Protein AF-A0AAW0F6X7-F1 (afdb_monomer_lite)

Structure (mmCIF, N/CA/C/O backbone):
data_AF-A0AAW0F6X7-F1
#
_entry.id   AF-A0AAW0F6X7-F1
#
loop_
_atom_site.group_PDB
_atom_site.id
_atom_site.type_symbol
_atom_site.label_atom_id
_atom_site.label_alt_id
_atom_site.label_comp_id
_atom_site.label_asym_id
_atom_site.label_entity_id
_atom_site.label_seq_id
_atom_site.pdbx_PDB_ins_code
_atom_site.Cartn_x
_atom_site.Cartn_y
_atom_site.Cartn_z
_atom_site.occupancy
_atom_site.B_iso_or_equiv
_atom_site.auth_seq_id
_atom_site.auth_comp_id
_atom_site.auth_asym_id
_atom_site.auth_atom_id
_atom_site.pdbx_PDB_model_num
ATOM 1 N N . MET A 1 1 ? 24.074 2.964 -6.327 1.00 51.34 1 MET A N 1
ATOM 2 C CA . MET A 1 1 ? 22.791 2.925 -7.071 1.00 51.34 1 MET A CA 1
ATOM 3 C C . MET A 1 1 ? 22.910 3.833 -8.292 1.00 51.34 1 MET A C 1
ATOM 5 O O . MET A 1 1 ? 23.523 4.883 -8.144 1.00 51.34 1 MET A O 1
ATOM 9 N N . PRO A 1 2 ? 22.394 3.458 -9.478 1.00 74.88 2 PRO A N 1
ATOM 10 C CA . PRO A 1 2 ? 22.402 4.333 -10.656 1.00 74.88 2 PRO A CA 1
ATOM 11 C C . PRO A 1 2 ? 21.604 5.616 -10.400 1.00 74.88 2 PRO A C 1
ATOM 13 O O . PRO A 1 2 ? 20.593 5.575 -9.694 1.00 74.88 2 PRO A O 1
ATOM 16 N N . ASP A 1 3 ? 22.030 6.734 -10.990 1.00 85.88 3 ASP A N 1
ATOM 17 C CA . ASP A 1 3 ? 21.330 8.019 -10.884 1.00 85.88 3 ASP A CA 1
ATOM 18 C C . ASP A 1 3 ? 19.950 7.999 -11.577 1.00 85.88 3 ASP A C 1
ATOM 20 O O . ASP A 1 3 ? 19.613 7.079 -12.331 1.00 85.88 3 ASP A O 1
ATOM 24 N N . ALA A 1 4 ? 19.111 9.002 -11.295 1.00 76.06 4 ALA A N 1
ATOM 25 C CA . ALA A 1 4 ? 17.740 9.064 -11.810 1.00 76.06 4 ALA A CA 1
ATOM 26 C C . ALA A 1 4 ? 17.676 9.031 -13.348 1.00 76.06 4 ALA A C 1
ATOM 28 O O . ALA A 1 4 ? 16.839 8.328 -13.920 1.00 76.06 4 ALA A O 1
ATOM 29 N N . SER A 1 5 ? 18.601 9.718 -14.015 1.00 80.81 5 SER A N 1
ATOM 30 C CA . SER A 1 5 ? 18.678 9.790 -15.474 1.00 80.81 5 SER A CA 1
ATOM 31 C C . SER A 1 5 ? 19.100 8.453 -16.085 1.00 80.81 5 SER A C 1
ATOM 33 O O . SER A 1 5 ? 18.552 8.027 -17.103 1.00 80.81 5 SER A O 1
ATOM 35 N N . ALA A 1 6 ? 20.038 7.745 -15.454 1.00 81.88 6 ALA A N 1
ATOM 36 C CA . ALA A 1 6 ? 20.463 6.410 -15.854 1.00 81.88 6 ALA A CA 1
ATOM 37 C C . ALA A 1 6 ? 19.325 5.388 -15.722 1.00 81.88 6 ALA A C 1
ATOM 39 O O . ALA A 1 6 ? 19.112 4.596 -16.643 1.00 81.88 6 ALA A O 1
ATOM 40 N N . ARG A 1 7 ? 18.542 5.450 -14.634 1.00 78.94 7 ARG A N 1
ATOM 41 C CA . ARG A 1 7 ? 17.347 4.606 -14.460 1.00 78.94 7 ARG A CA 1
ATOM 42 C C . ARG A 1 7 ? 16.294 4.888 -15.530 1.00 78.94 7 ARG A C 1
ATOM 44 O O . ARG A 1 7 ? 15.781 3.953 -16.136 1.00 78.94 7 ARG A O 1
ATOM 51 N N . MET A 1 8 ? 16.023 6.160 -15.820 1.00 79.69 8 MET A N 1
ATOM 52 C CA . MET A 1 8 ? 15.012 6.540 -16.811 1.00 79.69 8 MET A CA 1
ATOM 53 C C . MET A 1 8 ? 15.404 6.109 -18.232 1.00 79.69 8 MET A C 1
ATOM 55 O O . MET A 1 8 ? 14.580 5.567 -18.966 1.00 79.69 8 MET A O 1
ATOM 59 N N . ARG A 1 9 ? 16.689 6.233 -18.597 1.00 80.88 9 ARG A N 1
ATOM 60 C CA . ARG A 1 9 ? 17.213 5.701 -19.868 1.00 80.88 9 ARG A CA 1
ATOM 61 C C . ARG A 1 9 ? 17.087 4.181 -19.965 1.00 80.88 9 ARG A C 1
ATOM 63 O O . ARG A 1 9 ? 16.789 3.674 -21.043 1.00 80.88 9 ARG A O 1
ATOM 70 N N . ALA A 1 10 ? 17.315 3.451 -18.873 1.00 80.25 10 ALA A N 1
ATOM 71 C CA . ALA A 1 10 ? 17.164 1.997 -18.861 1.00 80.25 10 ALA A CA 1
ATOM 72 C C . ALA A 1 10 ? 15.706 1.573 -19.106 1.00 80.25 10 ALA A C 1
ATOM 74 O O . ALA A 1 10 ? 15.463 0.680 -19.917 1.00 80.25 10 ALA A O 1
ATOM 75 N N . VAL A 1 11 ? 14.744 2.261 -18.480 1.00 81.38 11 VAL A N 1
ATOM 76 C CA . VAL A 1 11 ? 13.306 2.032 -18.705 1.00 81.38 11 VAL A CA 1
ATOM 77 C C . VAL A 1 11 ? 12.916 2.350 -20.149 1.00 81.38 11 VAL A C 1
ATOM 79 O O . VAL A 1 11 ? 12.297 1.519 -20.808 1.00 81.38 11 VAL A O 1
ATOM 82 N N . ALA A 1 12 ? 13.345 3.499 -20.679 1.00 83.25 12 ALA A N 1
ATOM 83 C CA . ALA A 1 12 ? 13.040 3.903 -22.052 1.00 83.25 12 ALA A CA 1
ATOM 84 C C . ALA A 1 12 ? 13.623 2.947 -23.111 1.00 83.25 12 ALA A C 1
ATOM 86 O O . ALA A 1 12 ? 13.018 2.745 -24.160 1.00 83.25 12 ALA A O 1
ATOM 87 N N . ARG A 1 13 ? 14.781 2.329 -22.841 1.00 86.25 13 ARG A N 1
ATOM 88 C CA . ARG A 1 13 ? 15.414 1.352 -23.745 1.00 86.25 13 ARG A CA 1
ATOM 89 C C . ARG A 1 13 ? 14.682 0.012 -23.805 1.00 86.25 13 ARG A C 1
ATOM 91 O O . ARG A 1 13 ? 14.790 -0.677 -24.814 1.00 86.25 13 ARG A O 1
ATOM 98 N N . ASN A 1 14 ? 13.982 -0.384 -22.742 1.00 87.81 14 ASN A N 1
ATOM 99 C CA . ASN A 1 14 ? 13.224 -1.634 -22.711 1.00 87.81 14 ASN A CA 1
ATOM 100 C C . ASN A 1 14 ? 11.936 -1.496 -21.876 1.00 87.81 14 ASN A C 1
ATOM 102 O O . ASN A 1 14 ? 11.842 -2.034 -20.765 1.00 87.81 14 ASN A O 1
ATOM 106 N N . PRO A 1 15 ? 10.915 -0.806 -22.414 1.00 83.75 15 PRO A N 1
ATOM 107 C CA . PRO A 1 15 ? 9.660 -0.577 -21.701 1.00 83.75 15 PRO A CA 1
ATOM 108 C C . PRO A 1 15 ? 8.906 -1.884 -21.407 1.00 83.75 15 PRO A C 1
ATOM 110 O O . PRO A 1 15 ? 8.201 -1.984 -20.404 1.00 83.75 15 PRO A O 1
ATOM 113 N N . VAL A 1 16 ? 9.099 -2.924 -22.228 1.00 89.25 16 VAL A N 1
ATOM 114 C CA . VAL A 1 16 ? 8.482 -4.245 -22.024 1.00 89.25 16 VAL A CA 1
ATOM 115 C C . VAL A 1 16 ? 9.056 -4.943 -20.793 1.00 89.25 16 VAL A C 1
ATOM 117 O O . VAL A 1 16 ? 8.300 -5.495 -19.994 1.00 89.25 16 VAL A O 1
ATOM 120 N N . ALA A 1 17 ? 10.380 -4.925 -20.612 1.00 87.50 17 ALA A N 1
ATOM 121 C CA . ALA A 1 17 ? 11.005 -5.492 -19.419 1.00 87.50 17 ALA A CA 1
ATOM 122 C C . ALA A 1 17 ? 10.531 -4.773 -18.151 1.00 87.50 17 ALA A C 1
ATOM 124 O O . ALA A 1 17 ? 10.228 -5.430 -17.156 1.00 87.50 17 ALA A O 1
ATOM 125 N N . PHE A 1 18 ? 10.390 -3.446 -18.209 1.00 85.75 18 PHE A N 1
ATOM 126 C CA . PHE A 1 18 ? 9.837 -2.671 -17.104 1.00 85.75 18 PHE A CA 1
ATOM 127 C C . PHE A 1 18 ? 8.382 -3.060 -16.797 1.00 85.75 18 PHE A C 1
ATOM 129 O O . PHE A 1 18 ? 8.059 -3.326 -15.642 1.00 85.75 18 PHE A O 1
ATOM 136 N N . ALA A 1 19 ? 7.518 -3.179 -17.810 1.00 89.19 19 ALA A N 1
ATOM 137 C CA . ALA A 1 19 ? 6.129 -3.603 -17.618 1.00 89.19 19 ALA A CA 1
ATOM 138 C C . ALA A 1 19 ? 6.027 -5.013 -17.004 1.00 89.19 19 ALA A C 1
ATOM 140 O O . ALA A 1 19 ? 5.223 -5.243 -16.099 1.00 89.19 19 ALA A O 1
ATOM 141 N N . LYS A 1 20 ? 6.886 -5.948 -17.436 1.00 92.75 20 LYS A N 1
ATOM 142 C CA . LYS A 1 20 ? 6.977 -7.296 -16.848 1.00 92.75 20 LYS A CA 1
ATOM 143 C C . LYS A 1 20 ? 7.437 -7.256 -15.393 1.00 92.75 20 LYS A C 1
ATOM 145 O O . LYS A 1 20 ? 6.855 -7.942 -14.558 1.00 92.75 20 LYS A O 1
ATOM 150 N N . PHE A 1 21 ? 8.453 -6.452 -15.085 1.00 90.81 21 PHE A N 1
ATOM 151 C CA . PHE A 1 21 ? 8.933 -6.277 -13.717 1.00 90.81 21 PHE A CA 1
ATOM 152 C C . PHE A 1 21 ? 7.853 -5.664 -12.818 1.00 90.81 21 PHE A C 1
ATOM 154 O O . PHE A 1 21 ? 7.581 -6.188 -11.743 1.00 90.81 21 PHE A O 1
ATOM 161 N N . PHE A 1 22 ? 7.170 -4.616 -13.282 1.00 91.12 22 PHE A N 1
ATOM 162 C CA . PHE A 1 22 ? 6.033 -4.024 -12.582 1.00 91.12 22 PHE A CA 1
ATOM 163 C C . PHE A 1 22 ? 4.948 -5.071 -12.294 1.00 91.12 22 PHE A C 1
ATOM 165 O O . PHE A 1 22 ? 4.543 -5.241 -11.146 1.00 91.12 22 PHE A O 1
ATOM 172 N N . HIS A 1 23 ? 4.533 -5.841 -13.304 1.00 94.12 23 HIS A N 1
ATOM 173 C CA . HIS A 1 23 ? 3.544 -6.905 -13.130 1.00 94.12 23 HIS A CA 1
ATOM 174 C C . HIS A 1 23 ? 3.996 -7.978 -12.124 1.00 94.12 23 HIS A C 1
ATOM 176 O O . HIS A 1 23 ? 3.194 -8.431 -11.301 1.00 94.12 23 HIS A O 1
ATOM 182 N N . LEU A 1 24 ? 5.279 -8.352 -12.146 1.00 96.12 24 LEU A N 1
ATOM 183 C CA . LEU A 1 24 ? 5.865 -9.279 -11.180 1.00 96.12 24 LEU A CA 1
ATOM 184 C C . LEU A 1 24 ? 5.747 -8.736 -9.752 1.00 96.12 24 LEU A C 1
ATOM 186 O O . LEU A 1 24 ? 5.235 -9.441 -8.888 1.00 96.12 24 LEU A O 1
ATOM 190 N N . ILE A 1 25 ? 6.159 -7.489 -9.507 1.00 95.44 25 ILE A N 1
ATOM 191 C CA . ILE A 1 25 ? 6.068 -6.861 -8.180 1.00 95.44 25 ILE A CA 1
ATOM 192 C C . ILE A 1 25 ? 4.618 -6.816 -7.697 1.00 95.44 25 ILE A C 1
ATOM 194 O O . ILE A 1 25 ? 4.332 -7.204 -6.565 1.00 95.44 25 ILE A O 1
ATOM 198 N N . VAL A 1 26 ? 3.685 -6.424 -8.566 1.00 95.25 26 VAL A N 1
ATOM 199 C CA . VAL A 1 26 ? 2.255 -6.391 -8.239 1.00 95.25 26 VAL A CA 1
ATOM 200 C C . VAL A 1 26 ? 1.727 -7.779 -7.862 1.00 95.25 26 VAL A C 1
ATOM 202 O O . VAL A 1 26 ? 0.975 -7.913 -6.894 1.00 95.25 26 VAL A O 1
ATOM 205 N N . THR A 1 27 ? 2.132 -8.812 -8.599 1.00 95.38 27 THR A N 1
ATOM 206 C CA . THR A 1 27 ? 1.722 -10.200 -8.348 1.00 95.38 27 THR A CA 1
ATOM 207 C C . THR A 1 27 ? 2.319 -10.733 -7.049 1.00 95.38 27 THR A C 1
ATOM 209 O O . THR A 1 27 ? 1.610 -11.343 -6.247 1.00 95.38 27 THR A O 1
ATOM 212 N N . LEU A 1 28 ? 3.604 -10.466 -6.798 1.00 96.62 28 LEU A N 1
ATOM 213 C CA . LEU A 1 28 ? 4.274 -10.854 -5.558 1.00 96.62 28 LEU A CA 1
ATOM 214 C C . LEU A 1 28 ? 3.649 -10.159 -4.349 1.00 96.62 28 LEU A C 1
ATOM 216 O O . LEU A 1 28 ? 3.443 -10.808 -3.328 1.00 96.62 28 LEU A O 1
ATOM 220 N N . PHE A 1 29 ? 3.271 -8.885 -4.470 1.00 94.81 29 PHE A N 1
ATOM 221 C CA . PHE A 1 29 ? 2.562 -8.169 -3.413 1.00 94.81 29 PHE A CA 1
ATOM 222 C C . PHE A 1 29 ? 1.232 -8.855 -3.064 1.00 94.81 29 PHE A C 1
ATOM 224 O O . PHE A 1 29 ? 0.969 -9.145 -1.899 1.00 94.81 29 PHE A O 1
ATOM 231 N N . ILE A 1 30 ? 0.410 -9.191 -4.065 1.00 94.94 30 ILE A N 1
ATOM 232 C CA . ILE A 1 30 ? -0.871 -9.889 -3.842 1.00 94.94 30 ILE A CA 1
ATOM 233 C C . ILE A 1 30 ? -0.642 -11.254 -3.183 1.00 94.94 30 ILE A C 1
ATOM 235 O O . ILE A 1 30 ? -1.336 -11.623 -2.237 1.00 94.94 30 ILE A O 1
ATOM 239 N N . LYS A 1 31 ? 0.350 -12.004 -3.667 1.00 95.25 31 LYS A N 1
ATOM 240 C CA . LYS A 1 31 ? 0.614 -13.365 -3.203 1.00 95.25 31 LYS A CA 1
ATOM 241 C C . LYS A 1 31 ? 1.244 -13.422 -1.813 1.00 95.25 31 LYS A C 1
ATOM 243 O O . LYS A 1 31 ? 0.897 -14.302 -1.036 1.00 95.25 31 LYS A O 1
ATOM 248 N N . HIS A 1 32 ? 2.192 -12.543 -1.509 1.00 95.00 32 HIS A N 1
ATOM 249 C CA . HIS A 1 32 ? 3.024 -12.664 -0.309 1.00 95.00 32 HIS A CA 1
ATOM 250 C C . HIS A 1 32 ? 2.674 -11.645 0.770 1.00 95.00 32 HIS A C 1
ATOM 252 O O . HIS A 1 32 ? 2.693 -12.002 1.942 1.00 95.00 32 HIS A O 1
ATOM 258 N N . ILE A 1 33 ? 2.314 -10.415 0.393 1.00 94.06 33 ILE A N 1
ATOM 259 C CA . ILE A 1 33 ? 1.927 -9.382 1.362 1.00 94.06 33 ILE A CA 1
ATOM 260 C C . ILE A 1 33 ? 0.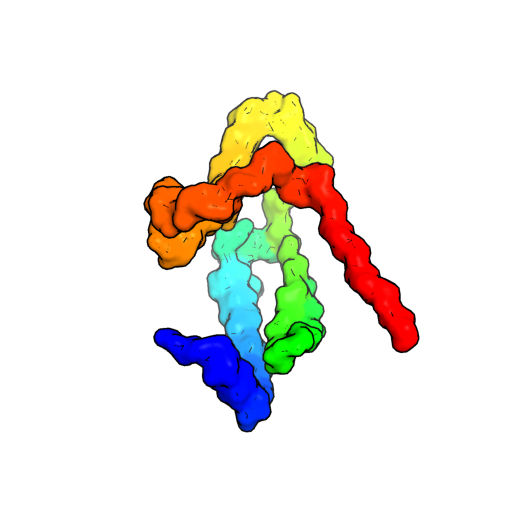457 -9.543 1.736 1.00 94.06 33 ILE A C 1
ATOM 262 O O . ILE A 1 33 ? 0.137 -9.621 2.916 1.00 94.06 33 ILE A O 1
ATOM 266 N N . LEU A 1 34 ? -0.439 -9.656 0.751 1.00 93.88 34 LEU A N 1
ATOM 267 C CA . LEU A 1 34 ? -1.868 -9.857 1.034 1.00 93.88 34 LEU A CA 1
ATOM 268 C C . LEU A 1 34 ? -2.223 -11.320 1.309 1.00 93.88 34 LEU A C 1
ATOM 270 O O . LEU A 1 34 ? -3.255 -11.585 1.913 1.00 93.88 34 LEU A O 1
ATOM 274 N N . ARG A 1 35 ? -1.392 -12.264 0.842 1.00 94.56 35 ARG A N 1
ATOM 275 C CA . ARG A 1 35 ? -1.671 -13.712 0.897 1.00 94.56 35 ARG A CA 1
ATOM 276 C C . ARG A 1 35 ? -3.057 -14.048 0.338 1.00 94.56 35 ARG A C 1
ATOM 278 O O . ARG A 1 35 ? -3.793 -14.887 0.850 1.00 94.56 35 ARG A O 1
ATOM 285 N N . TRP A 1 36 ? -3.423 -13.368 -0.749 1.00 93.69 36 TRP A N 1
ATOM 286 C CA . TRP A 1 36 ? -4.742 -13.520 -1.346 1.00 93.69 36 TRP A CA 1
ATOM 287 C C . TRP A 1 36 ? -4.974 -14.955 -1.831 1.00 93.69 36 TRP A C 1
ATOM 289 O O . TRP A 1 36 ? -4.140 -15.530 -2.531 1.00 93.69 36 TRP A O 1
ATOM 299 N N . GLY A 1 37 ? -6.132 -15.515 -1.475 1.00 88.19 37 GLY A N 1
ATOM 300 C CA . GLY A 1 37 ? -6.548 -16.851 -1.902 1.00 88.19 37 GLY A CA 1
ATOM 301 C C . GLY A 1 37 ? -5.845 -18.014 -1.193 1.00 88.19 37 GLY A C 1
ATOM 302 O O . GLY A 1 37 ? -6.117 -19.158 -1.539 1.00 88.19 37 GLY A O 1
ATOM 303 N N . THR A 1 38 ? -4.976 -17.768 -0.204 1.00 89.75 38 THR A N 1
ATOM 304 C CA . THR A 1 38 ? -4.284 -18.849 0.527 1.00 89.75 38 THR A CA 1
ATOM 305 C C . THR A 1 38 ? -5.028 -19.318 1.779 1.00 89.75 38 THR A C 1
ATOM 307 O O . THR A 1 38 ? -4.628 -20.308 2.384 1.00 89.75 38 THR A O 1
ATOM 310 N N . GLY A 1 39 ? -6.080 -18.606 2.201 1.00 86.88 39 GLY A N 1
ATOM 311 C CA . GLY A 1 39 ? -6.819 -18.892 3.438 1.00 86.88 39 GLY A CA 1
ATOM 312 C C . GLY A 1 39 ? -6.088 -18.489 4.726 1.00 86.88 39 GLY A C 1
ATOM 313 O O . GLY A 1 39 ? -6.578 -18.780 5.811 1.00 86.88 39 GLY A O 1
ATOM 314 N N . THR A 1 40 ? -4.938 -17.817 4.618 1.00 90.19 40 THR A N 1
ATOM 315 C CA . THR A 1 40 ? -4.137 -17.331 5.753 1.00 90.19 40 THR A CA 1
ATOM 316 C C . THR A 1 40 ? -4.036 -15.814 5.735 1.00 90.19 40 THR A C 1
ATOM 318 O O . THR A 1 40 ? -3.928 -15.231 4.657 1.00 90.19 40 THR A O 1
ATOM 321 N N . ASP A 1 41 ? -3.941 -15.196 6.908 1.00 92.25 41 ASP A N 1
ATOM 322 C CA . ASP A 1 41 ? -3.840 -13.742 7.031 1.00 92.25 41 ASP A CA 1
ATOM 323 C C . ASP A 1 41 ? -2.538 -13.190 6.441 1.00 92.25 41 ASP A C 1
ATOM 325 O O . ASP A 1 41 ? -1.443 -13.724 6.681 1.00 92.25 41 ASP A O 1
ATOM 329 N N . GLY A 1 42 ? -2.682 -12.123 5.650 1.00 90.94 42 GLY A N 1
ATOM 330 C CA . GLY A 1 42 ? -1.585 -11.324 5.114 1.00 90.94 42 GLY A CA 1
ATOM 331 C C . GLY A 1 42 ? -1.017 -10.351 6.146 1.00 90.94 42 GLY A C 1
ATOM 332 O O . GLY A 1 42 ? -1.443 -10.321 7.297 1.00 90.94 42 GLY A O 1
ATOM 333 N N . LEU A 1 43 ? -0.075 -9.511 5.715 1.00 89.38 43 LEU A N 1
ATOM 334 C CA . LEU A 1 43 ? 0.590 -8.522 6.569 1.00 89.38 43 LEU A CA 1
ATOM 335 C C . LEU A 1 43 ? -0.403 -7.573 7.256 1.00 89.38 43 LEU A C 1
ATOM 337 O O . LEU A 1 43 ? -0.221 -7.220 8.413 1.00 89.38 43 LEU A O 1
ATOM 341 N N . PHE A 1 44 ? -1.464 -7.183 6.548 1.00 86.00 44 PHE A N 1
ATOM 342 C CA . PHE A 1 44 ? -2.496 -6.282 7.070 1.00 86.00 44 PHE A CA 1
ATOM 343 C C . PHE A 1 44 ? -3.655 -7.029 7.761 1.00 86.00 44 PHE A C 1
ATOM 345 O O . PHE A 1 44 ? -4.621 -6.402 8.190 1.00 86.00 44 PHE A O 1
ATOM 352 N N . GLY A 1 45 ? -3.596 -8.364 7.830 1.00 89.75 45 GLY A N 1
ATOM 353 C CA . GLY A 1 45 ? -4.681 -9.232 8.288 1.00 89.75 45 GLY A CA 1
ATOM 354 C C . GLY A 1 45 ? -5.473 -9.889 7.143 1.00 89.75 45 GLY A C 1
ATOM 355 O O . GLY A 1 45 ? -4.988 -9.975 6.008 1.00 89.75 45 GLY A O 1
ATOM 356 N N . PRO A 1 46 ? -6.701 -10.370 7.409 1.00 91.50 46 PRO A N 1
ATOM 357 C CA . PRO A 1 46 ? -7.528 -11.052 6.416 1.00 91.50 46 PRO A CA 1
ATOM 358 C C . PRO A 1 46 ? -8.059 -10.084 5.351 1.00 91.50 46 PRO A C 1
ATOM 360 O O . PRO A 1 46 ? -8.952 -9.268 5.605 1.00 91.50 46 PRO A O 1
ATOM 363 N N . THR A 1 47 ? -7.545 -10.194 4.126 1.00 92.00 47 THR A N 1
ATOM 364 C CA . THR A 1 47 ? -8.024 -9.415 2.975 1.00 92.00 47 THR A CA 1
ATOM 365 C C . THR A 1 47 ? -9.403 -9.907 2.524 1.00 92.00 47 THR A C 1
ATOM 367 O O . THR A 1 47 ? -9.595 -11.084 2.224 1.00 92.00 47 THR A O 1
ATOM 370 N N . ALA A 1 48 ? -10.377 -8.999 2.469 1.00 91.19 48 ALA A N 1
ATOM 371 C CA . ALA A 1 48 ? -11.721 -9.242 1.945 1.00 91.19 48 ALA A CA 1
ATOM 372 C C . ALA A 1 48 ? -11.784 -9.067 0.420 1.00 91.19 48 ALA A C 1
ATOM 374 O O . ALA A 1 48 ? -12.521 -9.778 -0.257 1.00 91.19 48 ALA A O 1
ATOM 375 N N . GLY A 1 49 ? -10.987 -8.143 -0.119 1.00 92.12 49 GLY A N 1
ATOM 376 C CA . GLY A 1 49 ? -10.891 -7.889 -1.551 1.00 92.12 49 GLY A CA 1
ATOM 377 C C . GLY A 1 49 ? -9.884 -6.790 -1.868 1.00 92.12 49 GLY A C 1
ATOM 378 O O . GLY A 1 49 ? -9.383 -6.104 -0.975 1.00 92.12 49 GLY A O 1
ATOM 379 N N . TYR A 1 50 ? -9.586 -6.616 -3.151 1.00 93.88 50 TYR A N 1
ATOM 380 C CA . TYR A 1 50 ? -8.750 -5.527 -3.640 1.00 93.88 50 TYR A CA 1
ATOM 381 C C . TYR A 1 50 ? -9.200 -5.078 -5.030 1.00 93.88 50 TYR A C 1
ATOM 383 O O . TYR A 1 50 ? -9.712 -5.866 -5.822 1.00 93.88 50 TYR A O 1
ATOM 391 N N . TYR A 1 51 ? -8.956 -3.812 -5.338 1.00 94.06 51 TYR A N 1
ATOM 392 C CA . TYR A 1 51 ? -9.179 -3.212 -6.649 1.00 94.06 51 TYR A CA 1
ATOM 393 C C . TYR A 1 51 ? -7.986 -2.327 -6.971 1.00 94.06 51 TYR A C 1
ATOM 395 O O . TYR A 1 51 ? -7.487 -1.639 -6.087 1.00 94.06 51 TYR A O 1
ATOM 403 N N . GLY A 1 52 ? -7.503 -2.329 -8.209 1.00 92.50 52 GLY A N 1
ATOM 404 C CA . GLY A 1 52 ? -6.423 -1.425 -8.579 1.00 92.50 52 GLY A CA 1
ATOM 405 C C . GLY A 1 52 ? -6.446 -1.032 -10.041 1.00 92.50 52 GLY A C 1
ATOM 406 O O . GLY A 1 52 ? -6.781 -1.842 -10.904 1.00 92.50 52 GLY A O 1
ATOM 407 N N . THR A 1 53 ? -6.052 0.209 -10.292 1.00 93.31 53 THR A N 1
ATOM 408 C CA . THR A 1 53 ? -5.916 0.805 -11.618 1.00 93.31 53 THR A CA 1
ATOM 409 C C . THR A 1 53 ? -4.459 1.151 -11.871 1.00 93.31 53 THR A C 1
ATOM 411 O O . THR A 1 53 ? -3.725 1.562 -10.971 1.00 93.31 53 THR A O 1
ATOM 414 N N . VAL A 1 54 ? -4.024 0.948 -13.111 1.00 91.81 54 VAL A N 1
ATOM 415 C CA . VAL A 1 54 ? -2.672 1.295 -13.545 1.00 91.81 54 VAL A CA 1
ATOM 416 C C . VAL A 1 54 ? -2.757 2.547 -14.398 1.00 91.81 54 VAL A C 1
ATOM 418 O O . VAL A 1 54 ? -3.521 2.582 -15.360 1.00 91.81 54 VAL A O 1
ATOM 421 N N . GLU A 1 55 ? -1.952 3.547 -14.065 1.00 89.88 55 GLU A N 1
ATOM 422 C CA . GLU A 1 55 ? -1.787 4.759 -14.860 1.00 89.88 55 GLU A CA 1
ATOM 423 C C . GLU A 1 55 ? -0.337 4.919 -15.318 1.00 89.88 55 GLU A C 1
ATOM 425 O O . GLU A 1 55 ? 0.605 4.386 -14.722 1.00 89.88 55 GLU A O 1
ATOM 430 N N . THR A 1 56 ? -0.146 5.667 -16.398 1.00 81.44 56 THR A N 1
ATOM 431 C CA . THR A 1 56 ? 1.182 6.091 -16.834 1.00 81.44 56 THR A CA 1
ATOM 432 C C . THR A 1 56 ? 1.550 7.375 -16.108 1.00 81.44 56 THR A C 1
ATOM 434 O O . THR A 1 56 ? 0.935 8.415 -16.333 1.00 81.44 56 THR A O 1
ATOM 437 N N . GLN A 1 57 ? 2.580 7.331 -15.270 1.00 74.12 57 GLN A N 1
ATOM 438 C CA . GLN A 1 57 ? 3.152 8.537 -14.686 1.00 74.12 57 GLN A CA 1
ATOM 439 C C 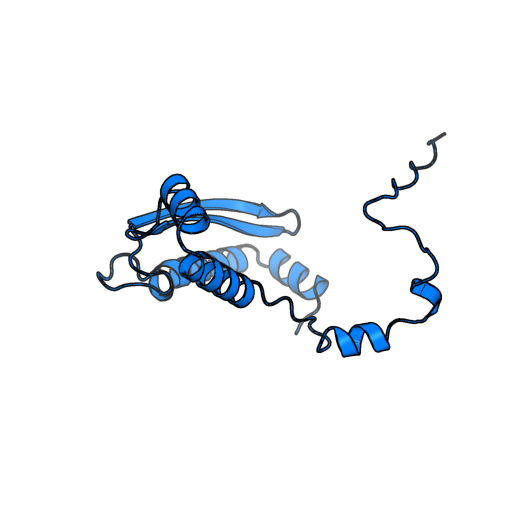. GLN A 1 57 ? 4.041 9.216 -15.738 1.00 74.12 57 GLN A C 1
ATOM 441 O O . GLN A 1 57 ? 4.728 8.528 -16.499 1.00 74.12 57 GLN A O 1
ATOM 446 N N . GLY A 1 58 ? 4.064 10.555 -15.780 1.00 63.50 58 GLY A N 1
ATOM 447 C CA . GLY A 1 58 ? 4.769 11.391 -16.778 1.00 63.50 58 GLY A CA 1
ATOM 448 C C . GLY A 1 58 ? 6.304 11.259 -16.840 1.00 63.50 58 GLY A C 1
ATOM 449 O O . GLY A 1 58 ? 6.992 12.169 -17.284 1.00 63.50 58 GLY A O 1
ATOM 450 N N . ARG A 1 59 ? 6.857 10.139 -16.370 1.00 68.69 59 ARG A N 1
ATOM 451 C CA . ARG A 1 59 ? 8.278 9.772 -16.343 1.00 68.69 59 ARG A CA 1
ATOM 452 C C . ARG A 1 59 ? 8.525 8.390 -16.962 1.00 68.69 59 ARG A C 1
ATOM 454 O O . ARG A 1 59 ? 9.498 7.726 -16.620 1.00 68.69 59 ARG A O 1
ATOM 461 N N . LEU A 1 60 ? 7.638 7.960 -17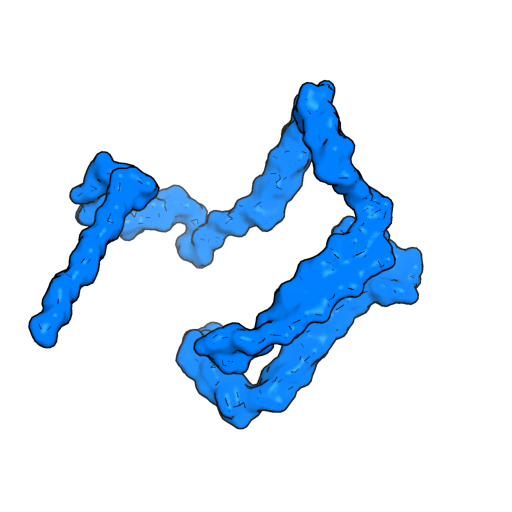.867 1.00 70.25 60 LEU A N 1
ATOM 462 C CA . LEU A 1 60 ? 7.696 6.662 -18.558 1.00 70.25 60 LEU A CA 1
ATOM 463 C C . LEU A 1 60 ? 7.598 5.453 -17.608 1.00 70.25 60 LEU A C 1
ATOM 465 O O . LEU A 1 60 ? 8.090 4.371 -17.921 1.00 70.25 60 LEU A O 1
ATOM 469 N N . THR A 1 61 ? 6.959 5.625 -16.449 1.00 73.38 61 THR A N 1
ATOM 470 C CA . THR A 1 61 ? 6.769 4.573 -15.444 1.00 73.38 61 THR A CA 1
ATOM 471 C C . THR A 1 61 ? 5.289 4.283 -15.231 1.00 73.38 61 THR A C 1
ATOM 473 O O . THR A 1 61 ? 4.451 5.181 -15.275 1.00 73.38 61 THR A O 1
ATOM 476 N N . LEU A 1 62 ? 4.971 3.017 -14.972 1.00 86.75 62 LEU A N 1
ATOM 477 C CA . LEU A 1 62 ? 3.641 2.584 -14.557 1.00 86.75 62 LEU A CA 1
ATOM 478 C C . LEU A 1 62 ? 3.481 2.849 -13.064 1.00 86.75 62 LEU A C 1
ATOM 480 O O . LEU A 1 62 ? 4.381 2.547 -12.277 1.00 86.75 62 LEU A O 1
ATOM 484 N N . HIS A 1 63 ? 2.335 3.395 -12.691 1.00 88.94 63 HIS A N 1
ATOM 485 C CA . HIS A 1 63 ? 1.966 3.672 -11.317 1.00 88.94 63 HIS A CA 1
ATOM 486 C C . HIS A 1 63 ? 0.664 2.943 -10.988 1.00 88.94 63 HIS A C 1
ATOM 488 O O . HIS A 1 63 ? -0.242 2.869 -11.818 1.00 88.94 63 HIS A O 1
ATOM 494 N N . LEU A 1 64 ? 0.598 2.341 -9.802 1.00 91.12 64 LEU A N 1
ATOM 495 C CA . LEU A 1 64 ? -0.549 1.560 -9.350 1.00 91.12 64 LEU A CA 1
ATOM 496 C C . LEU A 1 64 ? -1.260 2.316 -8.232 1.00 91.12 64 LEU A C 1
ATOM 498 O O . LEU A 1 64 ? -0.695 2.464 -7.152 1.00 91.12 64 LEU A O 1
ATOM 502 N N . HIS A 1 65 ? -2.523 2.669 -8.459 1.00 91.56 65 HIS A N 1
ATOM 503 C CA . HIS A 1 65 ? -3.449 3.048 -7.393 1.00 91.56 65 HIS A CA 1
ATOM 504 C C . HIS A 1 65 ? -4.236 1.809 -6.983 1.00 91.56 65 HIS A C 1
ATOM 506 O O . HIS A 1 65 ? -4.857 1.164 -7.829 1.00 91.56 65 HIS A O 1
ATOM 512 N N . ARG A 1 66 ? -4.196 1.425 -5.702 1.00 88.56 66 ARG A N 1
ATOM 513 C CA . ARG A 1 66 ? -4.881 0.221 -5.209 1.00 88.56 66 ARG A CA 1
ATOM 514 C C . ARG A 1 66 ? -5.662 0.498 -3.934 1.00 88.56 66 ARG A C 1
ATOM 516 O O . ARG A 1 66 ? -5.132 1.058 -2.984 1.00 88.56 66 ARG A O 1
ATOM 523 N N . LEU A 1 67 ? -6.896 0.012 -3.917 1.00 90.38 67 LEU A N 1
ATOM 524 C CA . LEU A 1 67 ? -7.766 -0.058 -2.754 1.00 90.38 67 LEU A CA 1
ATOM 525 C C . LEU A 1 67 ? -7.763 -1.484 -2.201 1.00 90.38 67 LEU A C 1
ATOM 527 O O . LEU A 1 67 ? -7.845 -2.460 -2.955 1.00 90.38 67 LEU A O 1
ATOM 531 N N . LEU A 1 68 ? -7.654 -1.587 -0.881 1.00 90.62 68 LEU A N 1
ATOM 532 C CA . LEU A 1 68 ? -7.654 -2.836 -0.129 1.00 90.62 68 LEU A CA 1
ATOM 533 C C . LEU A 1 68 ? -8.822 -2.810 0.854 1.00 90.62 68 LEU A C 1
ATOM 535 O O . LEU A 1 68 ? -8.986 -1.843 1.592 1.00 90.62 68 LEU A O 1
ATOM 539 N N . TRP A 1 69 ? -9.601 -3.887 0.890 1.00 89.81 69 TRP A N 1
ATOM 540 C CA . TRP A 1 69 ? -10.641 -4.093 1.893 1.00 89.81 69 TRP A CA 1
ATOM 541 C C . TRP A 1 69 ? -10.202 -5.202 2.834 1.00 89.81 69 TRP A C 1
ATOM 543 O O . TRP A 1 69 ? -9.858 -6.298 2.388 1.00 89.81 69 TRP A O 1
ATOM 553 N N . MET A 1 70 ? -10.244 -4.931 4.134 1.00 89.56 70 MET A N 1
ATOM 554 C CA . MET A 1 70 ? -9.851 -5.871 5.183 1.00 89.56 70 MET A CA 1
ATOM 555 C C . MET A 1 70 ? -11.095 -6.309 5.951 1.00 89.56 70 MET A C 1
ATOM 557 O O . MET A 1 70 ? -11.942 -5.479 6.264 1.00 89.56 70 MET A O 1
ATOM 561 N N . LYS A 1 71 ? -11.227 -7.602 6.275 1.00 85.25 71 LYS A N 1
ATOM 562 C CA . LYS A 1 71 ? -12.432 -8.108 6.967 1.00 85.25 71 LYS A CA 1
ATOM 563 C C . LYS A 1 71 ? -12.634 -7.490 8.352 1.00 85.25 71 LYS A C 1
ATOM 565 O O . LYS A 1 71 ? -13.764 -7.407 8.816 1.00 85.25 71 LYS A O 1
ATOM 570 N N . CYS A 1 72 ? -11.553 -7.059 8.992 1.00 79.62 72 CYS A N 1
ATOM 571 C CA . CYS A 1 72 ? -11.567 -6.509 10.343 1.00 79.62 72 CYS A CA 1
ATOM 572 C C . CYS A 1 72 ? -11.491 -4.971 10.370 1.00 79.62 72 CYS A C 1
ATOM 574 O O . CYS A 1 72 ? -11.139 -4.406 11.401 1.00 79.62 72 CYS A O 1
ATOM 576 N N . SER A 1 73 ? -11.776 -4.273 9.260 1.00 81.56 73 SER A N 1
ATOM 577 C CA . SER A 1 73 ? -11.726 -2.807 9.255 1.00 81.56 73 SER A CA 1
ATOM 578 C C . SER A 1 73 ? -12.929 -2.209 9.980 1.00 81.56 73 SER A C 1
ATOM 580 O O . SER A 1 73 ? -14.076 -2.484 9.621 1.00 81.56 73 SER A O 1
ATOM 582 N N . LEU A 1 74 ? -12.666 -1.340 10.952 1.00 85.69 74 LEU A N 1
ATOM 583 C CA . LEU A 1 74 ? -13.695 -0.491 11.542 1.00 85.69 74 LEU A CA 1
ATOM 584 C C . LEU A 1 74 ? -14.227 0.489 10.490 1.00 85.69 74 LEU A C 1
ATOM 586 O O . LEU A 1 74 ? -13.473 1.020 9.673 1.00 85.69 74 LEU A O 1
ATOM 590 N N . THR A 1 75 ? -15.530 0.755 10.522 1.00 86.25 75 THR A N 1
ATOM 591 C CA . THR A 1 75 ? -16.116 1.834 9.718 1.00 86.25 75 THR A CA 1
ATOM 592 C C . THR A 1 75 ? -15.627 3.198 10.219 1.00 86.25 75 THR A C 1
ATOM 594 O O . THR A 1 75 ? -15.325 3.332 11.407 1.00 86.25 75 THR A O 1
ATOM 597 N N . PRO A 1 76 ? -15.609 4.245 9.372 1.00 86.31 76 PRO A N 1
ATOM 598 C CA . PRO A 1 76 ? -15.214 5.588 9.803 1.00 86.31 76 PRO A CA 1
ATOM 599 C C . PRO A 1 76 ? -15.993 6.085 11.026 1.00 86.31 76 PRO A C 1
ATOM 601 O O . PRO A 1 76 ? -15.416 6.702 11.917 1.00 86.31 76 PRO A O 1
ATOM 604 N N . GLN A 1 77 ? -17.285 5.752 11.107 1.00 90.56 77 GLN A N 1
ATOM 605 C CA . GLN A 1 77 ? -18.117 6.093 12.256 1.00 90.56 77 GLN A CA 1
ATOM 606 C C . GLN A 1 77 ? -17.665 5.358 13.524 1.00 90.56 77 GLN A C 1
ATOM 608 O O . GLN A 1 77 ? -17.493 5.988 14.559 1.00 90.56 77 GLN A O 1
ATOM 613 N N . GLN A 1 78 ? -17.390 4.052 13.441 1.00 92.25 78 GLN A N 1
ATOM 614 C CA . GLN A 1 78 ? -16.878 3.285 14.583 1.00 92.25 78 GLN A CA 1
ATOM 615 C C . GLN A 1 78 ? -15.504 3.773 15.046 1.00 92.25 78 GLN A C 1
ATOM 617 O O . GLN A 1 78 ? -15.248 3.792 16.245 1.00 92.25 78 GLN A O 1
ATOM 622 N N . ILE A 1 79 ? -14.626 4.167 14.118 1.00 91.88 79 ILE A N 1
ATOM 623 C CA . ILE A 1 79 ? -13.332 4.772 14.459 1.00 91.88 79 ILE A CA 1
ATOM 624 C C . ILE A 1 79 ? -13.573 6.082 15.206 1.00 91.88 79 ILE A C 1
ATOM 626 O O . ILE A 1 79 ? -13.057 6.248 16.306 1.00 91.88 79 ILE A O 1
ATOM 630 N N . ARG A 1 80 ? -14.404 6.978 14.655 1.00 91.88 80 ARG A N 1
ATOM 631 C CA . ARG A 1 80 ? -14.748 8.259 15.287 1.00 91.88 80 ARG A CA 1
ATOM 632 C C . ARG A 1 80 ? -15.293 8.059 16.698 1.00 91.88 80 ARG A C 1
ATOM 634 O O . ARG A 1 80 ? -14.837 8.720 17.624 1.00 91.88 80 ARG A O 1
ATOM 641 N N . ASP A 1 81 ? -16.252 7.157 16.859 1.00 95.75 81 ASP A N 1
ATOM 642 C CA . ASP A 1 81 ? -16.894 6.918 18.148 1.00 95.75 81 ASP A CA 1
ATOM 643 C C . ASP A 1 81 ? -15.898 6.350 19.168 1.00 95.75 81 ASP A C 1
ATOM 645 O O . ASP A 1 81 ? -15.879 6.808 20.306 1.00 95.75 81 ASP A O 1
ATOM 649 N N . ARG A 1 82 ? -15.006 5.434 18.762 1.00 94.38 82 ARG A N 1
ATOM 650 C CA . ARG A 1 82 ? -13.954 4.903 19.646 1.00 94.38 82 ARG A CA 1
ATOM 651 C C . ARG A 1 82 ? -12.928 5.953 20.046 1.00 94.38 82 ARG A C 1
ATOM 653 O O . ARG A 1 82 ? -12.585 6.019 21.219 1.00 94.38 82 ARG A O 1
ATOM 660 N N . VAL A 1 83 ? -12.483 6.787 19.107 1.00 94.56 83 VAL A N 1
ATOM 661 C CA . VAL A 1 83 ? -11.545 7.887 19.391 1.00 94.56 83 VAL A CA 1
ATOM 662 C C . VAL A 1 83 ? -12.144 8.872 20.398 1.00 94.56 83 VAL A C 1
ATOM 664 O O . VAL A 1 83 ? -11.437 9.356 21.270 1.00 94.56 83 VAL A O 1
ATOM 667 N N . LEU A 1 84 ? -13.448 9.152 20.315 1.00 93.62 84 LEU A N 1
ATOM 668 C CA . LEU A 1 84 ? -14.118 10.068 21.245 1.00 93.62 84 LEU A CA 1
ATOM 669 C C . LEU A 1 84 ? -14.411 9.451 22.622 1.00 93.62 84 LEU A C 1
ATOM 671 O O . LEU A 1 84 ? -14.678 10.194 23.564 1.00 93.62 84 LEU A O 1
ATOM 675 N N . GLN A 1 85 ? -14.419 8.121 22.738 1.00 94.56 85 GLN A N 1
ATOM 676 C CA . GLN A 1 85 ? -14.844 7.412 23.951 1.00 94.56 85 GLN A CA 1
ATOM 677 C C . GLN A 1 85 ? -13.694 6.762 24.729 1.00 94.56 85 GLN A C 1
ATOM 679 O O . GLN A 1 85 ? -13.838 6.570 25.933 1.00 94.56 85 GLN A O 1
ATOM 684 N N . SER A 1 86 ? -12.581 6.407 24.077 1.00 95.88 86 SER A N 1
ATOM 685 C CA . SER A 1 86 ? -11.458 5.691 24.697 1.00 95.88 86 SER A CA 1
ATOM 686 C C . SER A 1 86 ? -10.135 6.429 24.471 1.00 95.88 86 SER A C 1
ATOM 688 O O . SER A 1 86 ? -9.621 6.442 23.347 1.00 95.88 86 SER A O 1
ATOM 690 N N . PRO A 1 87 ? -9.553 7.003 25.540 1.00 94.38 87 PRO A N 1
ATOM 691 C CA . PRO A 1 87 ? -8.199 7.551 25.510 1.00 94.38 87 PRO A CA 1
ATOM 692 C C . PRO A 1 87 ? -7.141 6.507 25.126 1.00 94.38 87 PRO A C 1
ATOM 694 O O . PRO A 1 87 ? -6.170 6.831 24.450 1.00 94.38 87 PRO A O 1
ATOM 697 N N . GLU A 1 88 ? -7.342 5.246 25.509 1.00 96.44 88 GLU A N 1
ATOM 698 C CA . GLU A 1 88 ? -6.432 4.141 25.197 1.00 96.44 88 GLU A CA 1
ATOM 699 C C . GLU A 1 88 ? -6.404 3.873 23.690 1.00 96.44 88 GLU A C 1
ATOM 701 O O . GLU A 1 88 ? -5.336 3.835 23.087 1.00 96.44 88 GLU A O 1
ATOM 706 N N . PHE A 1 89 ? -7.579 3.780 23.058 1.00 93.44 89 PHE A N 1
ATOM 707 C CA . PHE A 1 89 ? -7.677 3.604 21.609 1.00 93.44 89 PHE A CA 1
ATOM 708 C C . PHE A 1 89 ? -7.085 4.794 20.846 1.00 93.44 89 PHE A C 1
ATOM 710 O O . PHE A 1 89 ? -6.465 4.611 19.799 1.00 93.44 89 PHE A O 1
ATOM 717 N N . GLN A 1 90 ? -7.261 6.017 21.358 1.00 94.19 90 GLN A N 1
ATOM 718 C CA . GLN A 1 90 ? -6.636 7.203 20.778 1.00 94.19 90 GLN A CA 1
ATOM 719 C C . GLN A 1 90 ? -5.106 7.086 20.799 1.00 94.19 90 GLN A C 1
ATOM 721 O O . GLN A 1 90 ? -4.471 7.331 19.774 1.00 94.19 90 GLN A O 1
ATOM 726 N N . GLN A 1 91 ? -4.530 6.690 21.935 1.00 95.25 91 GLN A N 1
ATOM 727 C CA . GLN A 1 91 ? -3.087 6.516 22.085 1.00 95.25 91 GLN A CA 1
ATOM 728 C C . GLN A 1 91 ? -2.554 5.411 21.160 1.00 95.25 91 GLN A C 1
ATOM 730 O O . GLN A 1 91 ? -1.616 5.656 20.407 1.00 95.25 91 GLN A O 1
ATOM 735 N N . GLU A 1 92 ? -3.202 4.243 21.128 1.00 92.88 92 GLU A N 1
ATOM 736 C CA . GLU A 1 92 ? -2.837 3.140 20.225 1.00 92.88 92 GLU A CA 1
ATOM 737 C C . GLU A 1 92 ? -2.886 3.562 18.749 1.00 92.88 92 GLU A C 1
ATOM 739 O O . GLU A 1 92 ? -2.020 3.197 17.952 1.00 92.88 92 GLU A O 1
ATOM 744 N N . MET A 1 93 ? -3.893 4.352 18.365 1.00 89.94 93 MET A N 1
ATOM 745 C CA . MET A 1 93 ? -4.033 4.845 16.997 1.00 89.94 93 MET A CA 1
ATOM 746 C C . MET A 1 93 ? -2.929 5.845 16.633 1.00 89.94 93 MET A C 1
ATOM 748 O O . MET A 1 93 ? -2.432 5.801 15.508 1.00 89.94 93 MET A O 1
ATOM 752 N N . ILE A 1 94 ? -2.533 6.722 17.561 1.00 89.62 94 ILE A N 1
ATOM 753 C CA . ILE A 1 94 ? -1.414 7.656 17.372 1.00 89.62 94 ILE A CA 1
ATOM 754 C C . ILE A 1 94 ? -0.103 6.883 17.228 1.00 89.62 94 ILE A C 1
ATOM 756 O O . ILE A 1 94 ? 0.595 7.072 16.236 1.00 89.62 94 ILE A O 1
ATOM 760 N N . GLU A 1 95 ? 0.190 5.962 18.146 1.00 90.69 95 GLU A N 1
ATOM 761 C CA . GLU A 1 95 ? 1.404 5.136 18.101 1.00 90.69 95 GLU A CA 1
ATOM 762 C C . GLU A 1 95 ? 1.491 4.337 16.798 1.00 90.69 95 GLU A C 1
ATOM 764 O O . GLU A 1 95 ? 2.539 4.276 16.148 1.00 90.69 95 GLU A O 1
ATOM 769 N N . TRP A 1 96 ? 0.369 3.763 16.360 1.00 85.81 96 TRP A N 1
ATOM 770 C CA . TRP A 1 96 ? 0.302 3.080 15.077 1.00 85.81 96 TRP A CA 1
ATOM 771 C C . TRP A 1 96 ? 0.576 4.027 13.897 1.00 85.81 96 TRP A C 1
ATOM 773 O O . TRP A 1 96 ? 1.372 3.678 13.019 1.00 85.81 96 TRP A O 1
ATOM 783 N N . LEU A 1 97 ? -0.025 5.223 13.867 1.00 85.75 97 LEU A N 1
ATOM 784 C CA . LEU A 1 97 ? 0.209 6.218 12.811 1.00 85.75 97 LEU A CA 1
ATOM 785 C C . LEU A 1 97 ? 1.670 6.679 12.771 1.00 85.75 97 LEU A C 1
ATOM 787 O O . LEU A 1 97 ? 2.254 6.747 11.690 1.00 85.75 97 LEU A O 1
ATOM 791 N N . GLU A 1 98 ? 2.273 6.943 13.927 1.00 85.50 98 GLU A N 1
ATOM 792 C CA . GLU A 1 98 ? 3.683 7.323 14.051 1.00 85.50 98 GLU A CA 1
ATOM 793 C C . GLU A 1 98 ? 4.613 6.197 13.586 1.00 85.50 98 GLU A C 1
ATOM 795 O O . GLU A 1 98 ? 5.581 6.451 12.868 1.00 85.50 98 GLU A O 1
ATOM 800 N N . SER A 1 99 ? 4.280 4.937 13.890 1.00 80.62 99 SER A N 1
ATOM 801 C CA . SER A 1 99 ? 5.045 3.781 13.406 1.00 80.62 99 SER A CA 1
ATOM 802 C C . SER A 1 99 ? 5.011 3.638 11.877 1.00 80.62 99 SER A C 1
ATOM 804 O O . SER A 1 99 ? 6.004 3.239 11.265 1.00 80.62 99 SER A O 1
ATOM 806 N N . CYS A 1 100 ? 3.886 3.992 11.243 1.00 74.75 100 CYS A N 1
ATOM 807 C CA . CYS A 1 100 ? 3.720 3.930 9.790 1.00 74.75 100 CYS A CA 1
ATOM 808 C C . CYS A 1 100 ? 4.375 5.120 9.075 1.00 74.75 100 CYS A C 1
ATOM 810 O O . CYS A 1 100 ? 4.847 4.982 7.946 1.00 74.75 100 CYS A O 1
ATOM 812 N N . CYS A 1 101 ? 4.398 6.284 9.723 1.00 66.94 101 CYS A N 1
ATOM 813 C CA . CYS A 1 101 ? 4.897 7.545 9.184 1.00 66.94 101 CYS A CA 1
ATOM 814 C C . CYS A 1 101 ? 6.283 7.887 9.749 1.00 66.94 101 CYS A C 1
ATOM 816 O O . CYS A 1 101 ? 6.494 8.952 10.324 1.00 66.94 101 CYS A O 1
ATOM 818 N N . THR A 1 102 ? 7.258 7.003 9.546 1.00 60.59 102 THR A N 1
ATOM 819 C CA . THR A 1 102 ? 8.663 7.271 9.878 1.00 60.59 102 THR A CA 1
ATOM 820 C C . THR A 1 102 ? 9.329 8.045 8.740 1.00 60.59 102 THR A C 1
ATOM 822 O O . THR A 1 102 ? 9.883 7.489 7.793 1.00 60.59 102 THR A O 1
ATOM 825 N N . GLY A 1 103 ? 9.239 9.373 8.808 1.00 53.88 103 GLY A N 1
ATOM 826 C CA . GLY A 1 103 ? 9.993 10.279 7.944 1.00 53.88 103 GLY A CA 1
ATOM 827 C C . GLY A 1 103 ? 11.434 10.428 8.426 1.00 53.88 103 GLY A C 1
ATOM 828 O O . GLY A 1 103 ? 11.794 11.479 8.947 1.00 53.88 103 GLY A O 1
ATOM 829 N N . GLU A 1 104 ? 12.265 9.396 8.282 1.00 55.81 104 GLU A N 1
ATOM 830 C CA . GLU A 1 104 ? 13.708 9.567 8.468 1.00 55.81 104 GLU A CA 1
ATOM 831 C C . GLU A 1 104 ? 14.302 10.231 7.223 1.00 55.81 104 GLU A C 1
ATOM 833 O O . GLU A 1 104 ? 14.148 9.761 6.091 1.00 55.81 104 GLU A O 1
ATOM 838 N N . LEU A 1 105 ? 14.981 11.361 7.422 1.00 53.69 105 LEU A N 1
ATOM 839 C CA . LEU A 1 105 ? 15.814 11.948 6.384 1.00 53.69 105 LEU A CA 1
ATOM 840 C C . LEU A 1 105 ? 16.911 10.937 6.044 1.00 53.69 105 LEU A C 1
ATOM 842 O O . LEU A 1 105 ? 17.625 10.463 6.923 1.00 53.69 105 LEU A O 1
ATOM 846 N N . PHE A 1 106 ? 17.095 10.646 4.755 1.00 53.19 106 PHE A N 1
ATOM 847 C CA . PHE A 1 106 ? 18.139 9.725 4.278 1.00 53.19 106 PHE A CA 1
ATOM 848 C C . PHE A 1 106 ? 19.565 10.121 4.713 1.00 53.19 106 PHE A C 1
ATOM 850 O O . PHE A 1 106 ? 20.488 9.322 4.577 1.00 53.19 106 PHE A O 1
ATOM 857 N N . SER A 1 107 ? 19.740 11.353 5.198 1.00 55.75 107 SER A N 1
ATOM 858 C CA . SER A 1 107 ? 21.009 11.943 5.624 1.00 55.75 107 SER A CA 1
ATOM 859 C C . SER A 1 107 ? 21.288 11.840 7.130 1.00 55.75 107 SER A C 1
ATOM 861 O O . SER A 1 107 ? 22.344 12.295 7.547 1.00 55.75 107 SER A O 1
ATOM 863 N N . GLY A 1 108 ? 20.393 11.250 7.932 1.00 57.25 108 GLY A N 1
ATOM 864 C CA . GLY A 1 108 ? 20.555 11.105 9.385 1.00 57.25 108 GLY A CA 1
ATOM 865 C C . GLY A 1 108 ? 19.371 11.668 10.181 1.00 57.25 108 GLY A C 1
ATOM 866 O O . GLY A 1 108 ? 18.401 12.154 9.591 1.00 57.25 108 GLY A O 1
ATOM 867 N N . PRO A 1 109 ? 19.417 11.612 11.525 1.00 64.56 109 PRO A N 1
ATOM 868 C CA . PRO A 1 109 ? 18.405 12.217 12.384 1.00 64.56 109 PRO A CA 1
ATOM 869 C C . PRO A 1 109 ? 18.167 13.682 12.000 1.00 64.56 109 PRO A C 1
ATOM 871 O O . PRO A 1 109 ? 19.116 14.429 11.771 1.00 64.56 109 PRO A O 1
ATOM 874 N N . LEU A 1 110 ? 16.905 14.128 11.997 1.00 60.41 110 LEU A N 1
ATOM 875 C CA . LEU A 1 110 ? 16.511 15.507 11.654 1.00 60.41 110 LEU A CA 1
ATOM 876 C C . LEU A 1 110 ? 17.356 16.571 12.377 1.00 60.41 110 LEU A C 1
ATOM 878 O O . LEU A 1 110 ? 17.675 17.612 11.812 1.00 60.41 110 LEU A O 1
ATOM 882 N N . LYS A 1 111 ? 17.758 16.277 13.616 1.00 58.81 111 LYS A N 1
ATOM 883 C CA . LYS A 1 111 ? 18.600 17.135 14.452 1.00 58.81 111 LYS A CA 1
ATOM 884 C C . LYS A 1 111 ? 20.005 17.370 13.880 1.00 58.81 111 LYS A C 1
ATOM 886 O O . LYS A 1 111 ? 20.541 18.456 14.060 1.00 58.81 111 LYS A O 1
ATOM 891 N N . GLU A 1 112 ? 20.590 16.378 13.216 1.00 62.12 112 GLU A N 1
ATOM 892 C CA . GLU A 1 112 ? 21.910 16.491 12.582 1.00 62.12 112 GLU A CA 1
ATOM 893 C C . GLU A 1 112 ? 21.801 17.274 11.271 1.00 62.12 112 GLU A C 1
ATOM 895 O O . GLU A 1 112 ? 22.544 18.225 11.055 1.00 62.12 112 GLU A O 1
ATOM 900 N N . VAL A 1 113 ? 20.778 16.975 10.464 1.00 60.53 113 VAL A N 1
ATOM 901 C CA . VAL A 1 113 ? 20.527 17.670 9.192 1.00 60.53 113 VAL A CA 1
ATOM 902 C C . VAL A 1 113 ? 20.192 19.155 9.398 1.00 60.53 113 VAL A C 1
ATOM 904 O O . VAL A 1 113 ? 20.616 19.990 8.607 1.00 60.53 113 VAL A O 1
ATOM 907 N N . LEU A 1 114 ? 19.473 19.508 10.471 1.00 61.19 114 LEU A N 1
ATOM 908 C CA . LEU A 1 114 ? 19.209 20.905 10.849 1.00 61.19 114 LEU A CA 1
ATOM 909 C C . LEU A 1 114 ? 20.474 21.653 11.303 1.00 61.19 114 LEU A C 1
ATOM 911 O O . LEU A 1 114 ? 20.546 22.866 11.125 1.00 61.19 114 LEU A O 1
ATOM 915 N N . GLY A 1 115 ? 21.450 20.952 11.890 1.00 63.72 115 GLY A N 1
ATOM 916 C CA . GLY A 1 115 ? 22.726 21.537 12.315 1.00 63.72 115 GLY A CA 1
ATOM 917 C C . GLY A 1 115 ? 23.657 21.877 11.148 1.00 63.72 115 GLY A C 1
ATOM 918 O O . GLY A 1 115 ? 24.438 22.821 11.251 1.00 63.72 115 GLY A O 1
ATOM 919 N N . ASP A 1 116 ? 23.525 21.151 10.036 1.00 60.81 116 ASP A N 1
ATOM 920 C CA . ASP A 1 116 ? 24.320 21.332 8.816 1.00 60.81 116 ASP A CA 1
ATOM 921 C C . ASP A 1 116 ? 23.721 22.354 7.831 1.00 60.81 116 ASP A C 1
ATOM 923 O O . ASP A 1 116 ? 24.340 22.676 6.811 1.00 60.81 116 ASP A O 1
ATOM 927 N N . LEU A 1 117 ? 22.523 22.886 8.106 1.00 59.88 117 LEU A N 1
ATOM 928 C CA . LEU A 1 117 ? 21.941 23.938 7.275 1.00 59.88 117 LEU A CA 1
ATOM 929 C C . LEU A 1 117 ? 22.732 25.245 7.456 1.00 59.88 117 LEU A C 1
ATOM 931 O O . LEU A 1 117 ? 22.907 25.710 8.585 1.00 59.88 117 LEU A O 1
ATOM 935 N N . PRO A 1 118 ? 23.197 25.881 6.363 1.00 58.31 118 PRO A N 1
ATOM 936 C CA . PRO A 1 118 ? 23.881 27.160 6.457 1.00 58.31 118 PRO A CA 1
ATOM 937 C C . PRO A 1 118 ? 22.941 28.188 7.094 1.00 58.31 118 PRO A C 1
ATOM 939 O O . PRO A 1 118 ? 21.811 28.380 6.652 1.00 58.31 118 PRO A O 1
ATOM 942 N N . SER A 1 119 ? 23.421 28.892 8.117 1.00 56.16 119 SER A N 1
ATOM 943 C CA . SER A 1 119 ? 22.671 29.895 8.890 1.00 56.16 119 SER A CA 1
ATOM 944 C C . SER A 1 119 ? 22.072 31.038 8.052 1.00 56.16 119 SER A C 1
ATOM 946 O O . SER A 1 119 ? 21.259 31.810 8.554 1.00 56.16 119 SER A O 1
ATOM 948 N N . SER A 1 120 ? 22.420 31.132 6.766 1.00 50.88 120 SER A N 1
ATOM 949 C CA . SER A 1 120 ? 21.839 32.060 5.798 1.00 50.88 120 SER A CA 1
ATOM 950 C C . SER A 1 120 ? 20.464 31.649 5.252 1.00 50.88 120 SER A C 1
ATOM 952 O O . SER A 1 120 ? 19.783 32.506 4.697 1.00 50.88 120 SER A O 1
ATOM 954 N N . SER A 1 121 ? 20.013 30.395 5.407 1.00 50.16 121 SER A N 1
ATOM 955 C CA . SER A 1 121 ? 18.684 29.955 4.937 1.00 50.16 121 SER A CA 1
ATOM 956 C C . SER A 1 121 ? 17.553 30.146 5.957 1.00 50.16 121 SER A C 1
ATOM 958 O O . SER A 1 121 ? 16.410 29.822 5.659 1.00 50.16 121 SER A O 1
ATOM 960 N N . ILE A 1 122 ? 17.855 30.668 7.152 1.00 50.06 122 ILE A N 1
ATOM 961 C CA . ILE A 1 122 ? 16.879 30.912 8.236 1.00 50.06 122 ILE A CA 1
ATOM 962 C C . ILE A 1 122 ? 16.410 32.386 8.243 1.00 50.06 122 ILE A C 1
ATOM 964 O O . ILE A 1 122 ? 15.560 32.784 9.028 1.00 50.06 122 ILE A O 1
ATOM 968 N N . ALA A 1 123 ? 16.922 33.224 7.336 1.00 49.12 123 ALA A N 1
ATOM 969 C CA . ALA A 1 123 ? 16.650 34.662 7.316 1.00 49.12 123 ALA A CA 1
ATOM 970 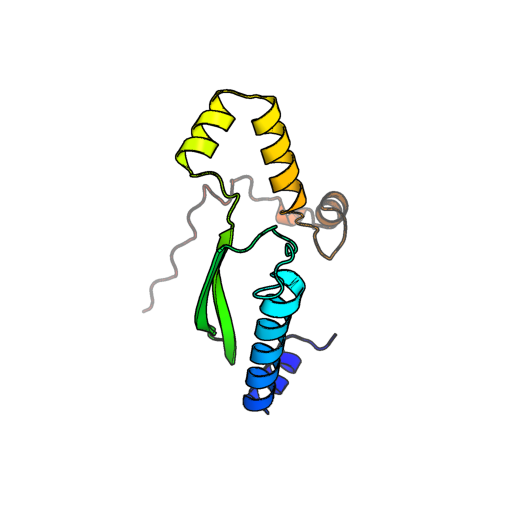C C . ALA A 1 123 ? 15.393 35.069 6.514 1.00 49.12 123 ALA A C 1
ATOM 972 O O . ALA A 1 123 ? 15.387 36.110 5.861 1.00 49.12 123 ALA A O 1
ATOM 973 N N . SER A 1 124 ? 14.315 34.288 6.579 1.00 56.00 124 SER A N 1
ATOM 974 C CA . SER A 1 124 ? 12.970 34.824 6.342 1.00 56.00 124 SER A CA 1
ATOM 975 C C . SER A 1 124 ? 12.062 34.343 7.463 1.00 56.00 124 SER A C 1
ATOM 977 O O . SER A 1 124 ? 11.582 33.214 7.451 1.00 56.00 124 SER A O 1
ATOM 979 N N . ASP A 1 125 ? 11.860 35.215 8.444 1.00 55.25 125 ASP A N 1
ATOM 980 C CA . ASP A 1 125 ? 11.087 35.007 9.677 1.00 55.25 125 ASP A CA 1
ATOM 981 C C . ASP A 1 125 ? 9.563 34.904 9.428 1.00 55.25 125 ASP A C 1
ATOM 983 O O . ASP A 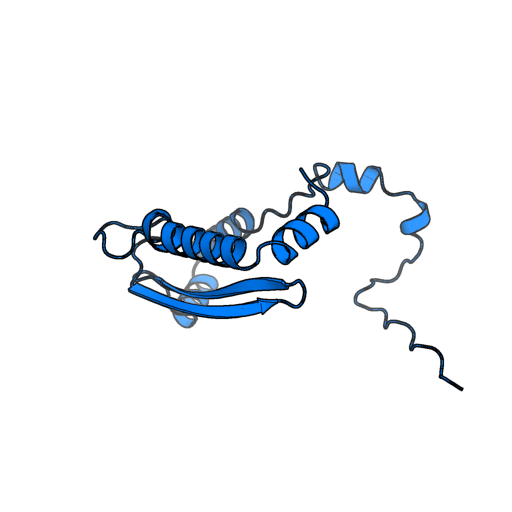1 125 ? 8.744 35.164 10.306 1.00 55.25 125 ASP A O 1
ATOM 987 N N . SER A 1 126 ? 9.151 34.581 8.199 1.00 59.31 126 SER A N 1
ATOM 988 C CA . SER A 1 126 ? 7.756 34.379 7.827 1.00 59.31 126 SER A CA 1
ATOM 989 C C . SER A 1 126 ? 7.506 32.906 7.546 1.00 59.31 126 SER A C 1
ATOM 991 O O . SER A 1 126 ? 8.191 32.275 6.743 1.00 59.31 126 SER A O 1
ATOM 993 N N . ASP A 1 127 ? 6.491 32.364 8.215 1.00 56.31 127 ASP A N 1
ATOM 994 C CA . ASP A 1 127 ? 5.988 31.022 7.963 1.00 56.31 127 ASP A CA 1
ATOM 995 C C . ASP A 1 127 ? 5.710 30.857 6.449 1.00 56.31 127 ASP A C 1
ATOM 997 O O . ASP A 1 127 ? 4.898 31.606 5.884 1.00 56.31 127 ASP A O 1
ATOM 1001 N N . PRO A 1 128 ? 6.376 29.913 5.759 1.00 56.06 128 PRO A N 1
ATOM 1002 C CA . PRO A 1 128 ? 6.194 29.699 4.326 1.00 56.06 128 PRO A CA 1
ATOM 1003 C C . PRO A 1 128 ? 4.773 29.239 3.965 1.00 56.06 128 PRO A C 1
ATOM 1005 O O . PRO A 1 128 ? 4.376 29.329 2.808 1.00 56.06 128 PRO A O 1
ATOM 1008 N N . THR A 1 129 ? 3.976 28.783 4.939 1.00 56.50 129 THR A N 1
ATOM 1009 C CA . THR A 1 129 ? 2.547 28.483 4.743 1.00 56.50 129 THR A CA 1
ATOM 1010 C C . THR A 1 129 ? 1.656 29.729 4.770 1.00 56.50 129 THR A C 1
ATOM 1012 O O . THR A 1 129 ? 0.511 29.674 4.324 1.00 56.50 129 THR A O 1
ATOM 1015 N N . MET A 1 130 ? 2.192 30.863 5.231 1.00 59.19 130 MET A N 1
ATOM 1016 C CA . MET A 1 130 ? 1.503 32.154 5.356 1.00 59.19 130 MET A CA 1
ATOM 1017 C C . MET A 1 130 ? 1.995 33.198 4.346 1.00 59.19 130 MET A C 1
ATOM 1019 O O . MET A 1 130 ? 1.571 34.353 4.389 1.00 59.19 130 MET A O 1
ATOM 1023 N N . SER A 1 131 ? 2.881 32.813 3.426 1.00 54.97 131 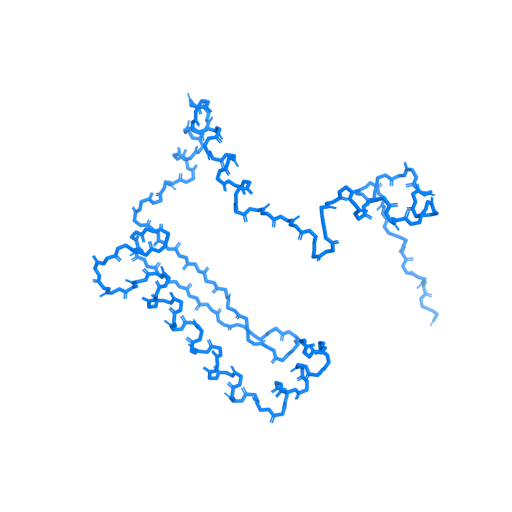SER A N 1
ATOM 1024 C CA . SER A 1 131 ? 3.384 33.678 2.360 1.00 54.97 131 SER A CA 1
ATOM 1025 C C . SER A 1 131 ? 2.914 33.174 0.997 1.00 54.97 131 SER A C 1
ATOM 1027 O O . SER A 1 131 ? 3.092 32.015 0.633 1.00 54.97 131 SER A O 1
ATOM 1029 N N . LEU A 1 132 ? 2.268 34.060 0.236 1.00 57.06 132 LEU A N 1
ATOM 1030 C CA . LEU A 1 132 ? 1.904 33.778 -1.149 1.00 57.06 132 LEU A CA 1
ATOM 1031 C C . LEU A 1 132 ? 3.163 33.871 -2.026 1.00 57.06 132 LEU A C 1
ATOM 1033 O O . LEU A 1 132 ? 3.926 34.825 -1.866 1.00 57.06 132 LEU A O 1
ATOM 1037 N N . PRO A 1 133 ? 3.388 32.928 -2.958 1.00 64.25 133 PRO A N 1
ATOM 1038 C CA . PRO A 1 133 ? 4.475 33.049 -3.919 1.00 64.25 133 PRO A CA 1
ATOM 1039 C C . PRO A 1 133 ? 4.263 34.279 -4.810 1.00 64.25 133 PRO A C 1
ATOM 1041 O O . PRO A 1 133 ? 3.128 34.614 -5.165 1.00 64.25 133 PRO A O 1
ATOM 1044 N N . GLU A 1 134 ? 5.356 34.946 -5.184 1.00 76.75 134 GLU A N 1
ATOM 1045 C CA . GLU A 1 134 ? 5.291 36.068 -6.121 1.00 76.75 134 GLU A CA 1
ATOM 1046 C C . GLU A 1 134 ? 4.714 35.608 -7.463 1.00 76.75 134 GLU A C 1
ATOM 1048 O O . GLU A 1 134 ? 5.038 34.532 -7.977 1.00 76.75 134 GLU A O 1
ATOM 1053 N N . SER A 1 135 ? 3.825 36.427 -8.028 1.00 66.81 135 SER A N 1
ATOM 1054 C CA . SER A 1 135 ? 3.273 36.149 -9.350 1.00 66.81 135 SER A CA 1
ATOM 1055 C C . SER A 1 135 ? 4.381 36.245 -10.400 1.00 66.81 135 SER A C 1
ATOM 1057 O O . SER A 1 135 ? 5.221 37.143 -10.316 1.00 66.81 135 SER A O 1
ATOM 1059 N N . PRO A 1 136 ? 4.396 35.345 -11.396 1.00 66.44 136 PRO A N 1
ATOM 1060 C CA . PRO A 1 136 ? 5.387 35.404 -12.458 1.00 66.44 136 PRO A CA 1
ATOM 1061 C C . PRO A 1 136 ? 5.303 36.747 -13.206 1.00 66.44 136 PRO A C 1
ATOM 1063 O O . PRO A 1 136 ? 4.210 37.315 -13.317 1.00 66.44 136 PRO A O 1
ATOM 1066 N N . PRO A 1 137 ? 6.435 37.263 -13.721 1.00 82.56 137 PRO A N 1
ATOM 1067 C CA . PRO A 1 137 ? 6.450 38.514 -14.466 1.00 82.56 137 PRO A CA 1
ATOM 1068 C C . PRO A 1 137 ? 5.533 38.422 -15.688 1.00 82.56 137 PRO A C 1
ATOM 1070 O O . PRO A 1 137 ? 5.415 37.364 -16.313 1.00 82.56 137 PRO A O 1
ATOM 1073 N N . ALA A 1 138 ? 4.879 39.537 -16.017 1.00 69.31 138 ALA A N 1
ATOM 1074 C CA . ALA A 1 138 ? 4.063 39.624 -17.218 1.00 69.31 138 ALA A CA 1
ATOM 1075 C C . ALA A 1 138 ? 4.938 39.363 -18.451 1.00 69.31 138 ALA A C 1
ATOM 1077 O O . ALA A 1 138 ? 6.068 39.843 -18.540 1.00 69.31 138 ALA A O 1
ATOM 1078 N N . ILE A 1 139 ? 4.413 38.557 -19.366 1.00 68.12 139 ILE A N 1
ATOM 1079 C CA . ILE A 1 139 ? 5.045 38.284 -20.652 1.00 68.12 139 ILE A CA 1
ATOM 1080 C C . ILE A 1 139 ? 4.651 39.441 -21.576 1.00 68.12 139 ILE A C 1
ATOM 1082 O O . ILE A 1 139 ? 3.452 39.651 -21.772 1.00 68.12 139 ILE A O 1
ATOM 1086 N N . ASP A 1 140 ? 5.640 40.181 -22.084 1.00 64.12 140 ASP A N 1
ATOM 1087 C CA . ASP A 1 140 ? 5.462 41.164 -23.167 1.00 64.12 140 ASP A CA 1
ATOM 1088 C C . ASP A 1 140 ? 5.060 40.487 -24.491 1.00 64.12 140 ASP A C 1
ATOM 1090 O O . ASP A 1 140 ? 5.617 39.405 -24.807 1.00 64.12 140 ASP A O 1
#

Sequence (140 aa):
MPDASARMRAVARNPVAFAKFFHLIVTLFIKHILRWGTGTDGLFGPTAGYYGTVETQGRLTLHLHRLLWMKCSLTPQQIRDRVLQSPEFQQEMIEWLESCCTGELFSGPLKEVLGDLPSSSIASDSDPTMSLPESPPAID

Foldseek 3Di:
DDDPVVVLVVCVVCVPVQVVVVVVVVVCCCCAQCVPPVPFAHVVGHWPDKDWDWDQDPSSHIDIDMDTDHPPDDDPVRLVVCCVPDPVSVVVVVVVVCVVPPPADPVGHPVVVVVPPPPVVPPPPDDPVPDDDDDDDDDD

Radius of gyration: 22.51 Å; chains: 1; bounding box: 42×60×49 Å

Secondary structure (DSSP, 8-state):
---HHHHHHHHHH-HHHHHHHHHHHHHHIIIIIS-TTSSS-BTTB-EEEEEEEEEEETTTEEEEEEEEEETTPPPHHHHHHHHHH-HHHHHHHHHHHHHH-----TTS-HHHHHHSS-GGGG---S-TTSSPPPPPPPP-

InterPro domains:
  IPR025476 Helitron helicase-like domain [PF14214] (9-68)

Organism: NCBI:txid2478898

pLDDT: mean 79.96, std 14.74, range [49.12, 96.62]